Protein AF-A0A2N2ADD3-F1 (afdb_monomer_lite)

Radius of gyration: 15.68 Å; chains: 1; bounding box: 39×42×42 Å

Structure (mmCIF, N/CA/C/O backbone):
data_AF-A0A2N2ADD3-F1
#
_entry.id   AF-A0A2N2ADD3-F1
#
loop_
_atom_site.group_PDB
_atom_site.id
_atom_site.type_symbol
_atom_site.label_atom_id
_atom_site.label_alt_id
_atom_site.label_comp_id
_atom_site.label_asym_id
_atom_site.label_entity_id
_atom_site.label_seq_id
_atom_site.pdbx_PDB_ins_code
_atom_site.Cartn_x
_atom_site.Cartn_y
_atom_site.Cartn_z
_atom_site.occupancy
_atom_site.B_iso_or_equiv
_atom_site.auth_seq_id
_atom_site.auth_comp_id
_atom_site.auth_asym_id
_atom_site.auth_atom_id
_atom_site.pdbx_PDB_model_num
ATOM 1 N N . MET A 1 1 ? -5.746 -9.135 18.412 1.00 75.00 1 MET A N 1
ATOM 2 C CA . MET A 1 1 ? -6.207 -9.584 17.077 1.00 75.00 1 MET A CA 1
ATOM 3 C C . MET A 1 1 ? -5.634 -8.636 16.037 1.00 75.00 1 MET A C 1
ATOM 5 O O . MET A 1 1 ? -5.263 -7.540 16.422 1.00 75.00 1 MET A O 1
ATOM 9 N N . ALA A 1 2 ? -5.472 -9.037 14.778 1.00 89.12 2 ALA A N 1
ATOM 10 C CA . ALA A 1 2 ? -5.102 -8.087 13.727 1.00 89.12 2 ALA A CA 1
ATOM 11 C C . ALA A 1 2 ? -6.304 -7.184 13.379 1.00 89.12 2 ALA A C 1
ATOM 13 O O . ALA A 1 2 ? -7.443 -7.571 13.641 1.00 89.12 2 ALA A O 1
ATOM 14 N N . TRP A 1 3 ? -6.069 -5.996 12.819 1.00 92.94 3 TRP A N 1
ATOM 15 C CA . TRP A 1 3 ? -7.132 -5.058 12.434 1.00 92.94 3 TRP A CA 1
ATOM 16 C C . TRP A 1 3 ? -6.934 -4.520 11.016 1.00 92.94 3 TRP A C 1
ATOM 18 O O . TRP A 1 3 ? -5.818 -4.474 10.498 1.00 92.94 3 TRP A O 1
ATOM 28 N N . GLU A 1 4 ? -8.024 -4.148 10.355 1.00 93.50 4 GLU A N 1
ATOM 29 C CA . GLU A 1 4 ? -8.002 -3.681 8.968 1.00 93.50 4 GLU A CA 1
ATOM 30 C C . GLU A 1 4 ? -7.552 -2.225 8.893 1.00 93.50 4 GLU A C 1
ATOM 32 O O . GLU A 1 4 ? -8.190 -1.360 9.481 1.00 93.50 4 GLU A O 1
ATOM 37 N N . PHE A 1 5 ? -6.482 -1.930 8.156 1.00 95.56 5 PHE A N 1
ATOM 38 C CA . PHE A 1 5 ? -5.995 -0.555 8.026 1.00 95.56 5 PHE A CA 1
ATOM 39 C C . PHE A 1 5 ? -6.014 -0.065 6.581 1.00 95.56 5 PHE A C 1
ATOM 41 O O . PHE A 1 5 ? -6.547 1.010 6.294 1.00 95.56 5 PHE A O 1
ATOM 48 N N . LEU A 1 6 ? -5.451 -0.859 5.670 1.00 95.69 6 LEU A N 1
ATOM 49 C CA . LEU A 1 6 ? -5.416 -0.575 4.241 1.00 95.69 6 LEU A CA 1
ATOM 50 C C . LEU A 1 6 ? -6.150 -1.665 3.464 1.00 95.69 6 LEU A C 1
ATOM 52 O O . LEU A 1 6 ? -6.121 -2.841 3.827 1.00 95.69 6 LEU A O 1
ATOM 56 N N . TYR A 1 7 ? -6.751 -1.267 2.351 1.00 93.94 7 TYR A N 1
ATOM 57 C CA . TYR A 1 7 ? -7.369 -2.174 1.393 1.00 93.94 7 TYR A CA 1
ATOM 58 C C . TYR A 1 7 ? -6.891 -1.807 -0.007 1.00 93.94 7 TYR A C 1
ATOM 60 O O . TYR A 1 7 ? -6.910 -0.635 -0.369 1.00 93.94 7 TYR A O 1
ATOM 68 N N . SER A 1 8 ? -6.458 -2.779 -0.799 1.00 91.88 8 SER A N 1
ATOM 69 C CA . SER A 1 8 ? -6.018 -2.583 -2.179 1.00 91.88 8 SER A CA 1
ATOM 70 C C . SER A 1 8 ? -6.865 -3.440 -3.107 1.00 91.88 8 SER A C 1
ATOM 72 O O . SER A 1 8 ? -6.915 -4.660 -2.953 1.00 91.88 8 SER A O 1
ATOM 74 N N . VAL A 1 9 ? -7.511 -2.804 -4.081 1.00 89.31 9 VAL A N 1
ATOM 75 C CA . VAL A 1 9 ? -8.245 -3.476 -5.156 1.00 89.31 9 VAL A CA 1
ATOM 76 C C . VAL A 1 9 ? -7.412 -3.417 -6.420 1.00 89.31 9 VAL A C 1
ATOM 78 O O . VAL A 1 9 ? -7.102 -2.339 -6.926 1.00 89.31 9 VAL A O 1
ATOM 81 N N . ARG A 1 10 ? -7.045 -4.576 -6.955 1.00 86.06 10 ARG A N 1
ATOM 82 C CA . ARG A 1 10 ? -6.334 -4.662 -8.233 1.00 86.06 10 ARG A CA 1
ATOM 83 C C . ARG A 1 10 ? -7.328 -4.595 -9.382 1.00 86.06 10 ARG A C 1
ATOM 85 O O . ARG A 1 10 ? -8.335 -5.286 -9.354 1.00 86.06 10 ARG A O 1
ATOM 92 N N . ARG A 1 11 ? -7.019 -3.798 -10.410 1.00 77.81 11 ARG A N 1
ATOM 93 C CA . ARG A 1 11 ? -7.915 -3.633 -11.569 1.00 77.81 11 ARG A CA 1
ATOM 94 C C . ARG A 1 11 ? -7.994 -4.870 -12.457 1.00 77.81 11 ARG A C 1
ATOM 96 O O . ARG A 1 11 ? -9.029 -5.113 -13.056 1.00 77.81 11 ARG A O 1
ATOM 103 N N . GLU A 1 12 ? -6.911 -5.639 -12.527 1.00 71.19 12 GLU A N 1
ATOM 104 C CA . GLU A 1 12 ? -6.876 -6.920 -13.232 1.00 71.19 12 GLU A CA 1
ATOM 105 C C . GLU A 1 12 ? -6.167 -7.962 -12.369 1.00 71.19 12 GLU A C 1
ATOM 107 O O . GLU A 1 12 ? -5.012 -7.770 -11.966 1.00 71.19 12 GLU A O 1
ATOM 112 N N . PHE A 1 13 ? -6.848 -9.073 -12.097 1.00 56.53 13 PHE A N 1
ATOM 113 C CA . PHE A 1 13 ? -6.251 -10.281 -11.542 1.00 56.53 13 PHE A CA 1
ATOM 114 C C . PHE A 1 13 ? -5.666 -11.097 -12.686 1.00 56.53 13 PHE A C 1
ATOM 116 O O . PHE A 1 13 ? -6.354 -11.364 -13.661 1.00 56.53 13 PHE A O 1
ATOM 123 N N . GLN A 1 14 ? -4.379 -11.437 -12.603 1.00 55.00 14 GLN A N 1
ATOM 124 C CA . GLN A 1 14 ? -3.632 -12.163 -13.648 1.00 55.00 14 GLN A CA 1
ATOM 125 C C . GLN A 1 14 ? -3.369 -11.399 -14.961 1.00 55.00 14 GLN A C 1
ATOM 127 O O . GLN A 1 14 ? -2.672 -11.919 -15.828 1.00 55.00 14 GLN A O 1
ATOM 132 N N . GLY A 1 15 ? -3.840 -10.156 -15.084 1.00 59.88 15 GLY A N 1
ATOM 133 C CA . GLY A 1 15 ? -3.453 -9.256 -16.170 1.00 59.88 15 GLY A CA 1
ATOM 134 C C . GLY A 1 15 ? -2.091 -8.589 -15.950 1.00 59.88 15 GLY A C 1
ATOM 135 O O . GLY A 1 15 ? -1.571 -8.522 -14.828 1.00 59.88 15 GLY A O 1
ATOM 136 N N . ASP A 1 16 ? -1.541 -8.035 -17.029 1.00 64.06 16 ASP A N 1
ATOM 137 C CA . ASP A 1 16 ? -0.296 -7.257 -17.020 1.00 64.06 16 ASP A CA 1
ATOM 138 C C . ASP A 1 16 ? -0.502 -5.813 -16.527 1.00 64.06 16 ASP A C 1
ATOM 140 O O . ASP A 1 16 ? 0.433 -5.007 -16.526 1.00 64.06 16 ASP A O 1
ATOM 144 N N . SER A 1 17 ? -1.715 -5.467 -16.074 1.00 75.06 17 SER A N 1
ATOM 145 C CA . SER A 1 17 ? -1.971 -4.176 -15.452 1.00 75.06 17 SER A CA 1
ATOM 146 C C . SER A 1 17 ? -1.187 -4.020 -14.152 1.00 75.06 17 SER A C 1
ATOM 148 O O . SER A 1 17 ? -1.298 -4.801 -13.201 1.00 75.06 17 SER A O 1
ATOM 150 N N . ASN A 1 18 ? -0.423 -2.934 -14.108 1.00 80.12 18 ASN A N 1
ATOM 151 C CA . ASN A 1 18 ? 0.364 -2.531 -12.952 1.00 80.12 18 ASN A CA 1
ATOM 152 C C . ASN A 1 18 ? -0.486 -1.809 -11.893 1.00 80.12 18 ASN A C 1
ATOM 154 O O . ASN A 1 18 ? 0.063 -1.344 -10.899 1.00 80.12 18 ASN A O 1
ATOM 158 N N . TRP A 1 19 ? -1.793 -1.645 -12.118 1.00 84.25 19 TRP A N 1
ATOM 159 C CA . TRP A 1 19 ? -2.606 -0.645 -11.430 1.00 84.25 19 TRP A CA 1
ATOM 160 C C . TRP A 1 19 ? -3.637 -1.236 -10.467 1.00 84.25 19 TRP A C 1
ATOM 162 O O . TRP A 1 19 ? -4.293 -2.248 -10.740 1.00 84.25 19 TRP A O 1
ATOM 172 N N . GLY A 1 20 ? -3.833 -0.533 -9.357 1.00 87.38 20 GLY A N 1
ATOM 173 C CA . GLY A 1 20 ? -4.905 -0.767 -8.400 1.00 87.38 20 GLY A CA 1
ATOM 174 C C . GLY A 1 20 ? -5.398 0.530 -7.768 1.00 87.38 20 GLY A C 1
ATOM 175 O O . GLY A 1 20 ? -4.885 1.616 -8.044 1.00 87.38 20 GLY A O 1
ATOM 176 N N . ASP A 1 21 ? -6.393 0.393 -6.904 1.00 89.31 21 ASP A N 1
ATOM 177 C CA . ASP A 1 21 ? -6.917 1.456 -6.059 1.00 89.31 21 ASP A CA 1
ATOM 178 C C . ASP A 1 21 ? -6.651 1.080 -4.596 1.00 89.31 21 ASP A C 1
ATOM 180 O O . ASP A 1 21 ? -6.890 -0.058 -4.193 1.00 89.31 21 ASP A O 1
ATOM 184 N N . MET A 1 22 ? -6.184 2.027 -3.787 1.00 91.88 22 MET A N 1
ATOM 185 C CA . MET A 1 22 ? -5.983 1.838 -2.353 1.00 91.88 22 MET A CA 1
ATOM 186 C C . MET A 1 22 ? -6.958 2.684 -1.551 1.00 91.88 22 MET A C 1
ATOM 188 O O . MET A 1 22 ? -7.192 3.860 -1.839 1.00 91.88 22 MET A O 1
ATOM 192 N N . TYR A 1 23 ? -7.469 2.068 -0.498 1.00 93.19 23 TYR A N 1
ATOM 193 C CA . TYR A 1 23 ? -8.366 2.628 0.490 1.00 93.19 23 TYR A CA 1
ATOM 194 C C . TYR A 1 23 ? -7.715 2.522 1.866 1.00 93.19 23 TYR A C 1
ATOM 196 O O . TYR A 1 23 ? -6.877 1.652 2.119 1.00 93.19 23 TYR A O 1
ATOM 204 N N . MET A 1 24 ? -8.111 3.413 2.760 1.00 94.50 24 MET A N 1
ATOM 205 C CA . MET A 1 24 ? -7.606 3.483 4.124 1.00 94.50 24 MET A CA 1
ATOM 206 C C . MET A 1 24 ? -8.773 3.654 5.088 1.00 94.50 24 MET A C 1
ATOM 208 O O . MET A 1 24 ? -9.719 4.385 4.785 1.00 94.50 24 MET A O 1
ATOM 212 N N . LYS A 1 25 ? -8.715 3.002 6.252 1.00 92.81 25 LYS A N 1
ATOM 213 C CA . LYS A 1 25 ? -9.723 3.207 7.299 1.00 92.81 25 LYS A CA 1
ATOM 214 C C . LYS A 1 25 ? -9.773 4.664 7.747 1.00 92.81 25 LYS A C 1
ATOM 216 O O . LYS A 1 25 ? -8.727 5.295 7.938 1.00 92.81 25 LYS A O 1
ATOM 221 N N . SER A 1 26 ? -10.989 5.181 7.921 1.00 91.94 26 SER A N 1
ATOM 222 C CA . SER A 1 26 ? -11.291 6.501 8.486 1.00 91.94 26 SER A CA 1
ATOM 223 C C . SER A 1 26 ? -10.692 6.657 9.890 1.00 91.94 26 SER A C 1
ATOM 225 O O . SER A 1 26 ? -10.351 5.679 10.551 1.00 91.94 26 SER A O 1
ATOM 227 N N . ALA A 1 27 ? -10.534 7.896 10.361 1.00 91.12 27 ALA A N 1
ATOM 228 C CA . ALA A 1 27 ? -9.911 8.173 11.664 1.00 91.12 27 ALA A CA 1
ATOM 229 C C . ALA A 1 27 ? -10.695 7.608 12.864 1.00 91.12 27 ALA A C 1
ATOM 231 O O . ALA A 1 27 ? -10.114 7.404 13.924 1.00 91.12 27 ALA A O 1
ATOM 232 N N . ASP A 1 28 ? -11.989 7.346 12.687 1.00 89.06 28 ASP A N 1
ATOM 233 C CA . ASP A 1 28 ? -12.874 6.712 13.669 1.00 89.06 28 ASP A CA 1
ATOM 234 C C . ASP A 1 28 ? -12.986 5.185 13.494 1.00 89.06 28 ASP A C 1
ATOM 236 O O . ASP A 1 28 ? -13.764 4.546 14.199 1.00 89.06 28 ASP A O 1
ATOM 240 N N . ASN A 1 29 ? -12.227 4.605 12.556 1.00 90.12 29 ASN A N 1
ATOM 241 C CA . ASN A 1 29 ? -12.222 3.186 12.193 1.00 90.12 29 ASN A CA 1
ATOM 242 C C . ASN A 1 29 ? -13.554 2.635 11.629 1.00 90.12 29 ASN A C 1
ATOM 244 O O . ASN A 1 29 ? -13.714 1.421 11.483 1.00 90.12 29 ASN A O 1
ATOM 248 N N . LYS A 1 30 ? -14.525 3.491 11.288 1.00 87.94 30 LYS A N 1
ATOM 249 C CA . LYS A 1 30 ? -15.871 3.045 10.878 1.00 87.94 30 LYS A CA 1
ATOM 250 C C . LYS A 1 30 ? -16.033 2.850 9.378 1.00 87.94 30 LYS A C 1
ATOM 252 O O . LYS A 1 30 ? -16.768 1.964 8.961 1.00 87.94 30 LYS A O 1
ATOM 257 N N . ALA A 1 31 ? -15.344 3.641 8.567 1.00 88.75 31 ALA A N 1
ATOM 258 C CA . ALA A 1 31 ? -15.529 3.685 7.124 1.00 88.75 31 ALA A CA 1
ATOM 259 C C . ALA A 1 31 ? -14.213 3.474 6.374 1.00 88.75 31 ALA A C 1
ATOM 261 O O . ALA A 1 31 ? -13.118 3.587 6.926 1.00 88.75 31 ALA A O 1
ATOM 262 N N . TRP A 1 32 ? -14.333 3.175 5.086 1.00 89.56 32 TRP A N 1
ATOM 263 C CA . TRP A 1 32 ? -13.210 3.126 4.163 1.00 89.56 32 TRP A CA 1
ATOM 264 C C . TRP A 1 32 ? -13.204 4.372 3.285 1.00 89.56 32 TRP A C 1
ATOM 266 O O . TRP A 1 32 ? -14.194 4.702 2.635 1.00 89.56 32 TRP A O 1
ATOM 276 N N . GLU A 1 33 ? -12.064 5.049 3.237 1.00 90.50 33 GLU A N 1
ATOM 277 C CA . GLU A 1 33 ? -11.851 6.234 2.414 1.00 90.50 33 GLU A CA 1
ATOM 278 C C . GLU A 1 33 ? -10.958 5.864 1.233 1.00 90.50 33 GLU A C 1
ATOM 280 O O . GLU A 1 33 ? -9.917 5.228 1.417 1.00 90.50 33 GLU A O 1
ATOM 285 N N . TRP A 1 34 ? -11.335 6.273 0.018 1.00 89.88 34 TRP A N 1
ATOM 286 C CA . TRP A 1 34 ? -10.419 6.171 -1.117 1.00 89.88 34 TRP A CA 1
ATOM 287 C C . TRP A 1 34 ? -9.194 7.050 -0.853 1.00 89.88 34 TRP A C 1
ATOM 289 O O . TRP A 1 34 ? -9.323 8.214 -0.465 1.00 89.88 34 TRP A O 1
ATOM 299 N N . LEU A 1 35 ? -8.003 6.480 -1.032 1.00 89.81 35 LEU A N 1
ATOM 300 C CA . LEU A 1 35 ? -6.744 7.153 -0.740 1.00 89.81 35 LEU A CA 1
ATOM 301 C C . LEU A 1 35 ? -6.009 7.556 -2.016 1.00 89.81 35 LEU A C 1
ATOM 303 O O . LEU A 1 35 ? -5.612 8.713 -2.147 1.00 89.81 35 LEU A O 1
ATOM 307 N N . CYS A 1 36 ? -5.745 6.593 -2.898 1.00 88.62 36 CYS A N 1
ATOM 308 C CA . CYS A 1 36 ? -4.913 6.801 -4.081 1.00 88.62 36 CYS A CA 1
ATOM 309 C C . CYS A 1 36 ? -4.999 5.625 -5.056 1.00 88.62 36 CYS A C 1
ATOM 311 O O . CYS A 1 36 ? -5.618 4.600 -4.768 1.00 88.62 36 CYS A O 1
ATOM 313 N N . TYR A 1 37 ? -4.311 5.753 -6.187 1.00 87.56 37 TYR A N 1
ATOM 314 C CA . TYR A 1 37 ? -3.956 4.611 -7.016 1.00 87.56 37 TYR A CA 1
ATOM 315 C C . TYR A 1 37 ? -2.704 3.923 -6.472 1.00 87.56 37 TYR A C 1
ATOM 317 O O . TYR A 1 37 ? -1.848 4.539 -5.831 1.00 87.56 37 TYR A O 1
ATOM 325 N N . THR A 1 38 ? -2.562 2.640 -6.773 1.00 87.31 38 THR A N 1
ATOM 326 C CA . THR A 1 38 ? -1.347 1.871 -6.513 1.00 87.31 38 THR A CA 1
ATOM 327 C C . THR A 1 38 ? -0.715 1.427 -7.811 1.00 87.31 38 THR A C 1
ATOM 329 O O . THR A 1 38 ? -1.405 1.087 -8.772 1.00 87.31 38 THR A O 1
ATOM 332 N N . TYR A 1 39 ? 0.614 1.429 -7.825 1.00 84.88 39 TYR A N 1
ATOM 333 C CA . TYR A 1 39 ? 1.401 0.837 -8.891 1.00 84.88 39 TYR A CA 1
ATOM 334 C C . TYR A 1 39 ? 2.256 -0.304 -8.342 1.00 84.88 39 TYR A C 1
ATOM 336 O O . TYR A 1 39 ? 3.085 -0.104 -7.450 1.00 84.88 39 TYR A O 1
ATOM 344 N N . GLU A 1 40 ? 2.067 -1.495 -8.892 1.00 84.00 40 GLU A N 1
ATOM 345 C CA . GLU A 1 40 ? 2.791 -2.719 -8.563 1.00 84.00 40 GLU A CA 1
ATOM 346 C C . GLU A 1 40 ? 3.337 -3.330 -9.851 1.00 84.00 40 GLU A C 1
ATOM 348 O O . GLU A 1 40 ? 2.649 -3.367 -10.866 1.00 84.00 40 GLU A O 1
ATOM 353 N N . LEU A 1 41 ? 4.562 -3.851 -9.829 1.00 80.75 41 LEU A N 1
ATOM 354 C CA . LEU 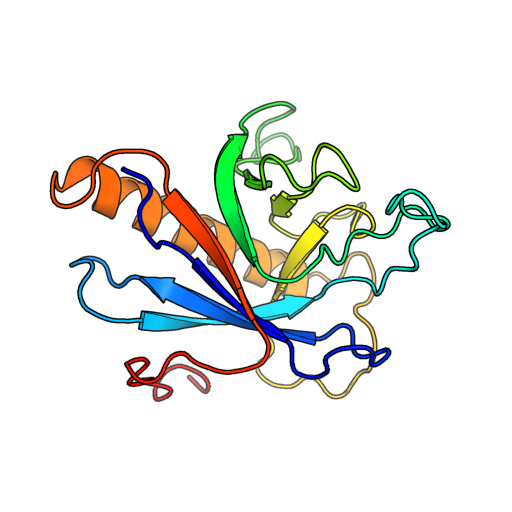A 1 41 ? 5.102 -4.559 -10.988 1.00 80.75 41 LEU A CA 1
ATOM 355 C C . LEU A 1 41 ? 4.631 -6.029 -10.997 1.00 80.75 41 LEU A C 1
ATOM 357 O O . LEU A 1 41 ? 4.977 -6.752 -10.055 1.00 80.75 41 LEU A O 1
ATOM 361 N N . PRO A 1 42 ? 3.924 -6.496 -12.051 1.00 73.06 42 PRO A N 1
ATOM 362 C CA . PRO A 1 42 ? 3.454 -7.860 -12.204 1.00 73.06 42 PRO A CA 1
ATOM 363 C C . PRO A 1 42 ? 4.597 -8.835 -12.020 1.00 73.06 42 PRO A C 1
ATOM 365 O O . PRO A 1 42 ? 5.702 -8.654 -12.545 1.00 73.06 42 PRO A O 1
ATOM 368 N N . TRP A 1 43 ? 4.324 -9.873 -11.252 1.00 71.50 43 TRP A N 1
ATOM 369 C CA . TRP A 1 43 ? 5.288 -10.911 -10.960 1.00 71.50 43 TRP A CA 1
ATOM 370 C C . TRP A 1 43 ? 4.911 -12.199 -11.683 1.00 71.50 43 TRP A C 1
ATOM 372 O O . TRP A 1 43 ? 3.785 -12.375 -12.141 1.00 71.50 43 TRP A O 1
ATOM 382 N N . LYS A 1 44 ? 5.894 -13.089 -11.777 1.00 70.44 44 LYS A N 1
ATOM 383 C CA . LYS A 1 44 ? 5.706 -14.489 -12.142 1.00 70.44 44 LYS A CA 1
ATOM 384 C C . LYS A 1 44 ? 6.359 -15.329 -11.050 1.00 70.44 44 LYS A C 1
ATOM 386 O O . LYS A 1 44 ? 7.462 -14.979 -10.614 1.00 70.44 44 LYS A O 1
ATOM 391 N N . ALA A 1 45 ? 5.671 -16.375 -10.614 1.00 73.25 45 ALA A N 1
ATOM 392 C CA . ALA A 1 45 ? 6.155 -17.322 -9.619 1.00 73.25 45 ALA A CA 1
ATOM 393 C C . ALA A 1 45 ? 6.840 -18.517 -10.293 1.00 73.25 45 ALA A C 1
ATOM 395 O O . ALA A 1 45 ? 6.465 -18.893 -11.405 1.00 73.25 45 ALA A O 1
ATOM 396 N N . ASP A 1 46 ? 7.819 -19.120 -9.625 1.00 77.19 46 ASP A N 1
ATOM 397 C CA . ASP A 1 46 ? 8.225 -20.498 -9.898 1.00 77.19 46 ASP A CA 1
ATOM 398 C C . ASP A 1 46 ? 7.265 -21.495 -9.222 1.00 77.19 46 ASP A C 1
ATOM 400 O O . ASP A 1 46 ? 6.317 -21.115 -8.533 1.00 77.19 46 ASP A O 1
ATOM 404 N N . ALA A 1 47 ? 7.521 -22.792 -9.406 1.00 76.88 47 ALA A N 1
ATOM 405 C CA . ALA A 1 47 ? 6.729 -23.861 -8.796 1.00 76.88 47 ALA A CA 1
ATOM 406 C C . ALA A 1 47 ? 6.765 -23.861 -7.252 1.00 76.88 47 ALA A C 1
ATOM 408 O O . ALA A 1 47 ? 5.925 -24.502 -6.626 1.00 76.88 47 ALA A O 1
ATOM 409 N N . ALA A 1 48 ? 7.715 -23.151 -6.635 1.00 76.31 48 ALA A N 1
ATOM 410 C CA . ALA A 1 48 ? 7.822 -22.985 -5.189 1.00 76.31 48 ALA A CA 1
ATOM 411 C C . ALA A 1 48 ? 7.142 -21.694 -4.685 1.00 76.31 48 ALA A C 1
ATOM 413 O O . ALA A 1 48 ? 7.202 -21.402 -3.491 1.00 76.31 48 ALA A O 1
ATOM 414 N N . GLY A 1 49 ? 6.504 -20.914 -5.568 1.00 70.12 49 GLY A N 1
ATOM 415 C CA . GLY A 1 49 ? 5.837 -19.659 -5.214 1.00 70.12 49 GLY A CA 1
ATOM 416 C C . GLY A 1 49 ? 6.783 -18.461 -5.073 1.00 70.12 49 GLY A C 1
ATOM 417 O O . GLY A 1 49 ? 6.394 -17.434 -4.518 1.00 70.12 49 GLY A O 1
ATOM 418 N N . LYS A 1 50 ? 8.031 -18.555 -5.549 1.00 72.19 50 LYS A N 1
ATOM 419 C CA . LYS A 1 50 ? 9.037 -17.485 -5.459 1.00 72.19 50 LYS A CA 1
ATOM 420 C C . LYS A 1 50 ? 9.133 -16.708 -6.771 1.00 72.19 50 LYS A C 1
ATOM 422 O O . L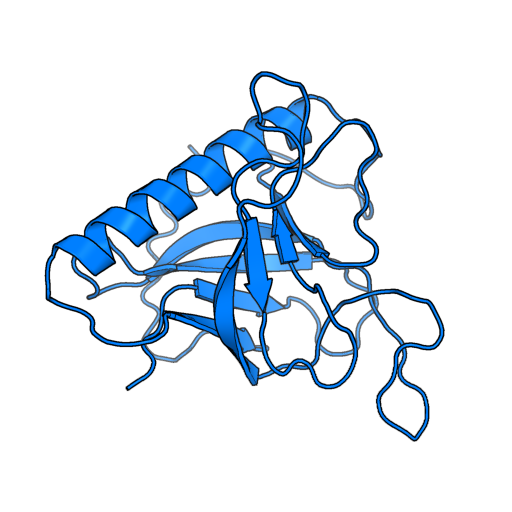YS A 1 50 ? 9.016 -17.279 -7.851 1.00 72.19 50 LYS A O 1
ATOM 427 N N . SER A 1 51 ? 9.364 -15.392 -6.723 1.00 71.50 51 SER A N 1
ATOM 428 C CA . SER A 1 51 ? 9.502 -14.616 -7.970 1.00 71.50 51 SER A CA 1
ATOM 429 C C . SER A 1 51 ? 10.736 -15.014 -8.753 1.00 71.50 51 SER A C 1
ATOM 431 O O . SER A 1 51 ? 11.865 -14.911 -8.267 1.00 71.50 51 SER A O 1
ATOM 433 N N . ILE A 1 52 ? 10.507 -15.290 -10.032 1.00 74.50 52 ILE A N 1
ATOM 434 C CA . ILE A 1 52 ? 11.558 -15.537 -11.019 1.00 74.50 52 ILE A CA 1
ATOM 435 C C . ILE A 1 52 ? 12.198 -14.250 -11.558 1.00 74.50 52 ILE A C 1
ATOM 437 O O . ILE A 1 52 ? 13.278 -14.290 -12.135 1.00 74.50 52 ILE A O 1
ATOM 441 N N . ASN A 1 53 ? 11.549 -13.093 -11.394 1.00 70.75 53 ASN A N 1
ATOM 442 C CA . ASN A 1 53 ? 11.955 -11.825 -12.016 1.00 70.75 53 ASN A CA 1
ATOM 443 C C . ASN A 1 53 ? 12.253 -10.703 -11.013 1.00 70.75 53 ASN A C 1
ATOM 445 O O . ASN A 1 53 ? 12.357 -9.542 -11.406 1.00 70.75 53 ASN A O 1
ATOM 449 N N . LYS A 1 54 ? 12.382 -11.038 -9.722 1.00 67.81 54 LYS A N 1
ATOM 450 C CA . LYS A 1 54 ? 12.579 -10.083 -8.621 1.00 67.81 54 LYS A CA 1
ATOM 451 C C . LYS A 1 54 ? 11.519 -8.967 -8.594 1.00 67.81 54 LYS A C 1
ATOM 453 O O . LYS A 1 54 ? 11.805 -7.905 -8.050 1.00 67.81 54 LYS A O 1
ATOM 458 N N . LYS A 1 55 ? 10.314 -9.183 -9.138 1.00 74.56 55 LYS A N 1
ATOM 459 C CA . LYS A 1 55 ? 9.161 -8.268 -9.019 1.00 74.56 55 LYS A CA 1
ATOM 460 C C . LYS A 1 55 ? 8.244 -8.719 -7.877 1.00 74.56 55 LYS A C 1
ATOM 462 O O . LYS A 1 55 ? 8.314 -9.869 -7.439 1.00 74.56 55 LYS A O 1
ATOM 467 N N . SER A 1 56 ? 7.426 -7.806 -7.354 1.00 65.06 56 SER A N 1
ATOM 468 C CA . SER A 1 56 ? 6.813 -7.982 -6.025 1.00 65.06 56 SER A CA 1
ATOM 469 C C . SER A 1 56 ? 5.337 -7.629 -5.938 1.00 65.06 56 SER A C 1
ATOM 471 O O . SER A 1 56 ? 4.866 -7.297 -4.853 1.00 65.06 56 SER A O 1
ATOM 473 N N . ARG A 1 57 ? 4.586 -7.748 -7.038 1.00 76.06 57 ARG A N 1
ATOM 474 C CA . ARG A 1 57 ? 3.142 -7.954 -6.907 1.00 76.06 57 ARG A CA 1
ATOM 475 C C . ARG A 1 57 ? 2.954 -9.230 -6.082 1.00 76.06 57 ARG A C 1
ATOM 477 O O . ARG A 1 57 ? 3.314 -10.302 -6.538 1.00 76.06 57 ARG A O 1
ATOM 484 N N . VAL A 1 58 ? 2.526 -9.108 -4.832 1.00 78.31 58 VAL A N 1
ATOM 485 C CA . VAL A 1 58 ? 2.308 -10.272 -3.952 1.00 78.31 58 VAL A CA 1
ATOM 486 C C . VAL A 1 58 ? 0.990 -10.955 -4.299 1.00 78.31 58 VAL A C 1
ATOM 488 O O . VAL A 1 58 ? 0.198 -10.403 -5.063 1.00 78.31 58 VAL A O 1
ATOM 491 N N . GLU A 1 59 ? 0.734 -12.147 -3.778 1.00 81.25 59 GLU A N 1
ATOM 492 C CA . GLU A 1 59 ? -0.583 -12.773 -3.921 1.00 81.25 59 GLU A CA 1
ATOM 493 C C . GLU A 1 59 ? -1.690 -11.918 -3.278 1.00 81.25 59 GLU A C 1
ATOM 495 O O . GLU A 1 59 ? -1.440 -10.911 -2.613 1.00 81.25 59 GLU A O 1
ATOM 500 N N . MET A 1 60 ? -2.940 -12.265 -3.563 1.00 86.56 60 MET A N 1
ATOM 501 C CA . MET A 1 60 ? -4.067 -11.689 -2.836 1.00 86.56 60 MET A CA 1
ATOM 502 C C . MET A 1 60 ? -4.174 -12.325 -1.462 1.00 86.56 60 MET A C 1
ATOM 504 O O . MET A 1 60 ? -3.802 -13.480 -1.265 1.00 86.56 60 MET A O 1
ATOM 508 N N . GLY A 1 61 ? -4.684 -11.557 -0.511 1.00 90.12 61 GLY A N 1
ATOM 509 C CA . GLY A 1 61 ? -4.772 -11.988 0.871 1.00 90.12 61 GLY A CA 1
ATOM 510 C C . GLY A 1 61 ? -4.615 -10.837 1.846 1.00 90.12 61 GLY A C 1
ATOM 511 O O . GLY A 1 61 ? -4.615 -9.662 1.476 1.00 90.12 61 GLY A O 1
ATOM 512 N N . VAL A 1 62 ? -4.490 -11.207 3.114 1.00 93.62 62 VAL A N 1
ATOM 513 C CA . VAL A 1 62 ? -4.362 -10.275 4.229 1.00 93.62 62 VAL A CA 1
ATOM 514 C C . VAL A 1 62 ? -2.949 -10.370 4.783 1.00 93.62 62 VAL A C 1
ATOM 516 O O . VAL A 1 62 ? -2.496 -11.443 5.180 1.00 93.62 62 VAL A O 1
ATOM 519 N N . TYR A 1 63 ? -2.261 -9.235 4.814 1.00 94.31 63 TYR A N 1
ATOM 520 C CA . TYR A 1 63 ? -0.876 -9.136 5.255 1.00 94.31 63 TYR A CA 1
ATOM 521 C C . TYR A 1 63 ? -0.777 -8.210 6.456 1.00 94.31 63 TYR A C 1
ATOM 523 O O . TYR A 1 63 ? -1.214 -7.061 6.393 1.00 94.31 63 TYR A O 1
ATOM 531 N N . GLU A 1 64 ? -0.157 -8.682 7.536 1.00 95.88 64 GLU A N 1
ATOM 532 C CA . GLU A 1 64 ? 0.205 -7.807 8.650 1.00 95.88 64 GLU A CA 1
ATOM 533 C C . GLU A 1 64 ? 1.227 -6.768 8.192 1.00 95.88 64 GLU A C 1
ATOM 535 O O . GLU A 1 64 ? 2.180 -7.068 7.465 1.00 95.88 64 GLU A O 1
ATOM 540 N N . LEU A 1 65 ? 1.032 -5.538 8.650 1.00 95.31 65 LEU A N 1
ATOM 541 C CA . LEU A 1 65 ? 1.884 -4.406 8.346 1.00 95.31 65 LEU A CA 1
ATOM 542 C C . LEU A 1 65 ? 2.813 -4.128 9.521 1.00 95.31 65 LEU A C 1
ATOM 544 O O . LEU A 1 65 ? 2.392 -4.005 10.671 1.00 95.31 65 LEU A O 1
ATOM 548 N N . ARG A 1 66 ? 4.098 -3.959 9.216 1.00 94.00 66 ARG A N 1
ATOM 549 C CA . ARG A 1 66 ? 5.114 -3.524 10.174 1.00 94.00 66 ARG A CA 1
ATOM 550 C C . ARG A 1 66 ? 5.718 -2.201 9.737 1.00 94.00 66 ARG A C 1
ATOM 552 O O . ARG A 1 66 ? 6.184 -2.068 8.608 1.00 94.00 66 ARG A O 1
ATOM 559 N N . VAL A 1 67 ? 5.794 -1.248 10.661 1.00 91.81 67 VAL A N 1
ATOM 560 C CA . VAL A 1 67 ? 6.552 -0.015 10.437 1.00 91.81 67 VAL A CA 1
ATOM 561 C C . VAL A 1 67 ? 8.037 -0.337 10.315 1.00 91.81 67 VAL A C 1
ATOM 563 O O . VAL A 1 67 ? 8.625 -0.993 11.179 1.00 91.81 67 VAL A O 1
ATOM 566 N N . ARG A 1 68 ? 8.656 0.182 9.259 1.00 87.94 68 ARG A N 1
ATOM 567 C CA . ARG A 1 68 ? 10.105 0.230 9.098 1.00 87.94 68 ARG A CA 1
ATOM 568 C C . ARG A 1 68 ? 10.605 1.659 9.174 1.00 87.94 68 ARG A C 1
ATOM 570 O O . ARG A 1 68 ? 10.116 2.544 8.473 1.00 87.94 68 ARG A O 1
ATOM 577 N N . THR A 1 69 ? 11.651 1.835 9.966 1.00 77.38 69 THR A N 1
ATOM 578 C CA . THR A 1 69 ? 12.373 3.100 10.142 1.00 77.38 69 THR A CA 1
ATOM 579 C C . THR A 1 69 ? 13.864 2.967 9.833 1.00 77.38 69 THR A C 1
ATOM 581 O O . THR A 1 69 ? 14.631 3.881 10.103 1.00 77.38 69 THR A O 1
ATOM 584 N N . ASP A 1 70 ? 14.294 1.839 9.259 1.00 78.06 70 ASP A N 1
ATOM 585 C CA . ASP A 1 70 ? 15.696 1.607 8.927 1.00 78.06 70 ASP A CA 1
ATOM 586 C C . ASP A 1 70 ? 16.187 2.504 7.772 1.00 78.06 70 ASP A C 1
ATOM 588 O O . ASP A 1 70 ? 15.421 2.916 6.894 1.00 78.06 70 ASP A O 1
ATOM 592 N N . GLY A 1 71 ? 17.495 2.768 7.748 1.00 72.69 71 GLY A N 1
ATOM 593 C CA . GLY A 1 71 ? 18.148 3.625 6.757 1.00 72.69 71 GLY A CA 1
ATOM 594 C C . GLY A 1 71 ? 18.117 5.117 7.106 1.00 72.69 71 GLY A C 1
ATOM 595 O O . GLY A 1 71 ? 17.612 5.525 8.145 1.00 72.69 71 GLY A O 1
ATOM 596 N N . LYS A 1 72 ? 18.695 5.944 6.225 1.00 73.94 72 LYS A N 1
ATOM 597 C CA . LYS A 1 72 ? 18.729 7.402 6.412 1.00 73.94 72 LYS A CA 1
ATOM 598 C C . LYS A 1 72 ? 17.310 7.982 6.501 1.00 73.94 72 LYS A C 1
ATOM 600 O O . LYS A 1 72 ? 16.390 7.519 5.811 1.00 73.94 72 LYS A O 1
ATOM 605 N N . SER A 1 73 ? 17.157 9.019 7.314 1.00 75.31 73 SER A N 1
ATOM 606 C CA . SER A 1 73 ? 15.916 9.777 7.452 1.00 75.31 73 SER A CA 1
ATOM 607 C C . SER A 1 73 ? 15.598 10.573 6.178 1.00 75.31 73 SER A C 1
ATOM 609 O O . SER A 1 73 ? 16.422 10.693 5.265 1.00 75.31 73 SER A O 1
ATOM 611 N N . ARG A 1 74 ? 14.364 11.080 6.064 1.00 72.06 74 ARG A N 1
ATOM 612 C CA . ARG A 1 74 ? 13.878 11.762 4.848 1.00 72.06 74 ARG A CA 1
ATOM 613 C C . ARG A 1 74 ? 14.655 13.048 4.551 1.00 72.06 74 ARG A C 1
ATOM 615 O O . ARG A 1 74 ? 14.985 13.295 3.395 1.00 72.06 74 ARG A O 1
ATOM 622 N N . ASP A 1 75 ? 14.950 13.823 5.586 1.00 74.50 75 ASP A N 1
ATOM 623 C CA . ASP A 1 75 ? 15.769 15.042 5.580 1.00 74.50 75 ASP A CA 1
ATOM 624 C C . ASP A 1 75 ? 17.206 14.787 5.100 1.00 74.50 75 ASP A C 1
ATOM 626 O O . ASP A 1 75 ? 17.810 15.645 4.469 1.00 74.50 75 ASP A O 1
ATOM 630 N N . GLN A 1 76 ? 17.708 13.563 5.268 1.00 72.81 76 GLN A N 1
ATOM 631 C CA . GLN A 1 76 ? 19.011 13.122 4.762 1.00 72.81 76 GLN A CA 1
ATOM 632 C C . GLN A 1 76 ? 18.927 12.443 3.382 1.00 72.81 76 GLN A C 1
ATOM 634 O O . GLN A 1 76 ? 19.831 11.705 2.978 1.00 72.81 76 GLN A O 1
ATOM 639 N N . GLY A 1 77 ? 17.810 12.619 2.667 1.00 67.62 77 GLY A N 1
ATOM 640 C CA . GLY A 1 77 ? 17.558 11.997 1.364 1.00 67.62 77 GLY A CA 1
ATOM 641 C C . GLY A 1 77 ? 17.289 10.488 1.419 1.00 67.62 77 GLY A C 1
ATOM 642 O O . GLY A 1 77 ? 17.230 9.835 0.376 1.00 67.62 77 GLY A O 1
ATOM 643 N N . GLY A 1 78 ? 17.118 9.918 2.612 1.00 71.56 78 GLY A N 1
ATOM 644 C CA . GLY A 1 78 ? 16.900 8.493 2.827 1.00 71.56 78 GLY A CA 1
ATOM 645 C C . GLY A 1 78 ? 15.446 8.044 2.692 1.00 71.56 78 GLY A C 1
ATOM 646 O O . GLY A 1 78 ? 14.563 8.801 2.290 1.00 71.56 78 GLY A O 1
ATOM 647 N N . LYS A 1 79 ? 15.178 6.766 2.978 1.00 70.19 79 LYS A N 1
ATOM 648 C CA . LYS A 1 79 ? 13.912 6.105 2.610 1.00 70.19 79 LYS A CA 1
ATOM 649 C C . LYS A 1 79 ? 12.714 6.568 3.452 1.00 70.19 79 LYS A C 1
ATOM 651 O O . LYS A 1 79 ? 11.598 6.557 2.940 1.00 70.19 79 LYS A O 1
ATOM 656 N N . GLY A 1 80 ? 12.953 7.059 4.671 1.00 79.12 80 GLY A N 1
ATOM 657 C CA . GLY A 1 80 ? 11.903 7.532 5.578 1.00 79.12 80 GLY A CA 1
ATOM 658 C C . GLY A 1 80 ? 10.986 6.411 6.085 1.00 79.12 80 GLY A C 1
ATOM 659 O O . GLY A 1 80 ? 11.347 5.233 6.022 1.00 79.12 80 GLY A O 1
ATOM 660 N N . TRP A 1 81 ? 9.811 6.805 6.589 1.00 87.88 81 TRP A N 1
ATOM 661 C CA . TRP A 1 81 ? 8.783 5.905 7.123 1.00 87.88 81 TRP A CA 1
ATOM 662 C C . TRP A 1 81 ? 8.174 5.030 6.023 1.00 87.88 81 TRP A C 1
ATOM 664 O O . TRP A 1 81 ? 7.841 5.512 4.936 1.00 87.88 81 TRP A O 1
ATOM 674 N N . ARG A 1 82 ? 8.072 3.727 6.293 1.00 89.69 82 ARG A N 1
ATOM 675 C CA . ARG A 1 82 ? 7.610 2.706 5.344 1.00 89.69 82 ARG A CA 1
ATOM 676 C C . ARG A 1 82 ? 6.799 1.644 6.068 1.00 89.69 82 ARG A C 1
ATOM 678 O O . ARG A 1 82 ? 7.048 1.376 7.243 1.00 89.69 82 ARG A O 1
ATOM 685 N N . LEU A 1 83 ? 5.902 0.989 5.341 1.00 93.06 83 LEU A N 1
ATOM 686 C CA . LEU A 1 83 ? 5.188 -0.190 5.825 1.00 93.06 83 LEU A CA 1
ATOM 687 C C . LEU A 1 83 ? 5.691 -1.421 5.089 1.00 93.06 83 LEU A C 1
ATOM 689 O O . LEU A 1 83 ? 5.740 -1.424 3.866 1.00 93.06 83 LEU A O 1
ATOM 693 N N . GLU A 1 84 ? 6.070 -2.457 5.821 1.00 93.19 84 GLU A N 1
ATOM 694 C CA . GLU A 1 84 ? 6.445 -3.759 5.278 1.00 93.19 84 GLU A CA 1
ATOM 695 C C . GLU A 1 84 ? 5.317 -4.765 5.485 1.00 93.19 84 GLU A C 1
ATOM 697 O O . GLU A 1 84 ? 4.775 -4.866 6.585 1.00 93.19 84 GLU A O 1
ATOM 702 N N . LEU A 1 85 ? 5.007 -5.525 4.437 1.00 93.44 85 LEU A N 1
ATOM 703 C CA . LEU A 1 85 ? 4.087 -6.653 4.491 1.00 93.44 85 LEU A CA 1
ATOM 704 C C . LEU A 1 85 ? 4.824 -7.861 5.079 1.00 93.44 85 LEU A C 1
ATOM 706 O O . LEU A 1 85 ? 5.905 -8.232 4.613 1.00 93.44 85 LEU A O 1
ATOM 710 N N . ARG A 1 86 ? 4.242 -8.494 6.095 1.00 92.56 86 ARG A N 1
ATOM 711 C CA . ARG A 1 86 ? 4.775 -9.716 6.710 1.00 92.56 86 ARG A CA 1
ATOM 712 C C . ARG A 1 86 ? 4.218 -10.963 6.037 1.00 92.56 86 ARG A C 1
ATOM 714 O O . ARG A 1 86 ? 3.115 -10.946 5.504 1.00 92.56 86 ARG A O 1
ATOM 721 N N . ASN A 1 87 ? 4.978 -12.057 6.121 1.00 86.88 87 ASN A N 1
ATOM 722 C CA . ASN A 1 87 ? 4.554 -13.395 5.694 1.00 86.88 87 ASN A CA 1
ATOM 723 C C . ASN A 1 87 ? 4.049 -13.456 4.245 1.00 86.88 87 ASN A C 1
ATOM 725 O O . ASN A 1 87 ? 3.143 -14.218 3.923 1.00 86.88 87 ASN A O 1
ATOM 729 N N . THR A 1 88 ? 4.666 -12.682 3.353 1.00 85.38 88 THR A N 1
ATOM 730 C CA . THR A 1 88 ? 4.349 -12.702 1.918 1.00 85.38 88 THR A CA 1
ATOM 731 C C . THR A 1 88 ? 4.685 -14.040 1.258 1.00 85.38 88 THR A C 1
ATOM 733 O O . THR A 1 88 ? 4.214 -14.277 0.151 1.00 85.38 88 THR A O 1
ATOM 736 N N . LYS A 1 89 ? 5.497 -14.889 1.922 1.00 79.06 89 LYS A N 1
ATOM 737 C CA . LYS A 1 89 ? 6.050 -16.197 1.494 1.00 79.06 89 LYS A CA 1
ATOM 738 C C . LYS A 1 89 ? 6.970 -16.139 0.272 1.00 79.06 89 LYS A C 1
ATOM 740 O O . LYS A 1 89 ? 7.954 -16.862 0.201 1.00 79.06 89 LYS A O 1
ATOM 745 N N . HIS A 1 90 ? 6.670 -15.238 -0.648 1.00 70.12 90 HIS A N 1
ATOM 746 C CA . HIS A 1 90 ? 7.352 -15.025 -1.909 1.00 70.12 90 HIS A CA 1
ATOM 747 C C . HIS A 1 90 ? 8.649 -14.206 -1.726 1.00 70.12 90 HIS A C 1
ATOM 749 O O . HIS A 1 90 ? 9.717 -14.595 -2.210 1.00 70.12 90 HIS A O 1
ATOM 755 N N . ARG A 1 91 ? 8.592 -13.065 -1.022 1.00 74.81 91 ARG A N 1
ATOM 756 C CA . ARG A 1 91 ? 9.743 -12.156 -0.901 1.00 74.81 91 ARG A CA 1
ATOM 757 C C . ARG A 1 91 ? 9.752 -11.384 0.408 1.00 74.81 91 ARG A C 1
ATOM 759 O O . ARG A 1 91 ? 8.778 -10.719 0.751 1.00 74.81 91 ARG A O 1
ATOM 766 N N . ASP A 1 92 ? 10.911 -11.338 1.046 1.00 78.00 92 ASP A N 1
ATOM 767 C CA . ASP A 1 92 ? 11.140 -10.426 2.160 1.00 78.00 92 ASP A CA 1
ATOM 768 C C . ASP A 1 92 ? 11.185 -8.964 1.700 1.00 78.00 92 ASP A C 1
ATOM 770 O O . ASP A 1 92 ? 11.640 -8.641 0.595 1.00 78.00 92 ASP A O 1
ATOM 774 N N . ASN A 1 93 ? 10.829 -8.048 2.601 1.00 82.69 93 ASN A N 1
ATOM 775 C CA . ASN A 1 93 ? 10.920 -6.607 2.383 1.00 82.69 93 ASN A CA 1
ATOM 776 C C . ASN A 1 93 ? 9.958 -6.055 1.315 1.00 82.69 93 ASN A C 1
ATOM 778 O O . ASN A 1 93 ? 10.265 -5.019 0.719 1.00 82.69 93 ASN A O 1
ATOM 782 N N . VAL A 1 94 ? 8.802 -6.693 1.083 1.00 87.75 94 VAL A N 1
ATOM 783 C CA . VAL A 1 94 ? 7.739 -6.073 0.274 1.00 87.75 94 VAL A CA 1
ATOM 784 C C . VAL A 1 94 ? 7.158 -4.893 1.037 1.00 87.75 94 VAL A C 1
ATOM 786 O O . VAL A 1 94 ? 6.744 -5.044 2.185 1.00 87.75 94 VAL A O 1
ATOM 789 N N . GLN A 1 95 ? 7.166 -3.707 0.428 1.00 90.06 95 GLN A N 1
ATOM 790 C CA . GLN A 1 95 ? 6.896 -2.461 1.148 1.00 90.06 95 GLN A CA 1
ATOM 791 C C . GLN A 1 95 ? 5.934 -1.524 0.425 1.00 90.06 95 GLN A C 1
ATOM 793 O O . GLN A 1 95 ? 5.991 -1.376 -0.794 1.00 90.06 95 GLN A O 1
ATOM 798 N N . ILE A 1 96 ? 5.137 -0.804 1.212 1.00 91.56 96 ILE A N 1
ATOM 799 C CA . ILE A 1 96 ? 4.494 0.444 0.812 1.00 91.56 96 ILE A CA 1
ATOM 800 C C . ILE A 1 96 ? 5.429 1.586 1.210 1.00 91.56 96 ILE A C 1
ATOM 802 O O . ILE A 1 96 ? 5.780 1.747 2.386 1.00 91.56 96 ILE A O 1
ATOM 806 N N . HIS A 1 97 ? 5.867 2.369 0.228 1.00 87.88 97 HIS A N 1
ATOM 807 C CA . HIS A 1 97 ? 6.754 3.501 0.466 1.00 87.88 97 HIS A CA 1
ATOM 808 C C . HIS A 1 97 ? 6.579 4.599 -0.581 1.00 87.88 97 HIS A C 1
ATOM 810 O O . HIS A 1 97 ? 6.064 4.376 -1.672 1.00 87.88 97 HIS A O 1
ATOM 816 N N . ARG A 1 98 ? 7.082 5.792 -0.260 1.00 84.50 98 ARG A N 1
ATOM 817 C CA . ARG A 1 98 ? 7.114 6.937 -1.177 1.00 84.50 98 ARG A CA 1
ATOM 818 C C . ARG A 1 98 ? 8.051 6.703 -2.364 1.00 84.50 98 ARG A C 1
ATOM 820 O O . ARG A 1 98 ? 9.093 6.059 -2.225 1.00 84.50 98 ARG A O 1
ATOM 827 N N . ALA A 1 99 ? 7.795 7.357 -3.489 1.00 79.75 99 ALA A N 1
ATOM 828 C CA . ALA A 1 99 ? 8.768 7.446 -4.567 1.00 79.75 99 ALA A CA 1
ATOM 829 C C . ALA A 1 99 ? 10.025 8.231 -4.130 1.00 79.75 99 ALA A C 1
ATOM 831 O O . ALA A 1 99 ? 9.990 9.195 -3.354 1.00 79.75 99 ALA A O 1
ATOM 832 N N . ALA A 1 100 ? 11.171 7.813 -4.664 1.00 74.00 100 ALA A N 1
ATOM 833 C CA . ALA A 1 100 ? 12.490 8.400 -4.433 1.00 74.00 100 ALA A CA 1
ATOM 834 C C . ALA A 1 100 ? 13.233 8.550 -5.775 1.00 74.00 100 ALA A C 1
ATOM 836 O O . ALA A 1 100 ? 12.836 7.895 -6.739 1.00 74.00 100 ALA A O 1
ATOM 837 N N . PRO A 1 101 ? 14.301 9.371 -5.868 1.00 70.38 101 PRO A N 1
ATOM 838 C CA . PRO A 1 101 ? 15.045 9.561 -7.119 1.00 70.38 101 PRO A CA 1
ATOM 839 C C . PRO A 1 101 ? 15.501 8.250 -7.775 1.00 70.38 101 PRO A C 1
ATOM 841 O O . PRO A 1 101 ? 15.336 8.077 -8.976 1.00 70.38 101 PRO A O 1
ATOM 844 N N . SER A 1 102 ? 16.003 7.301 -6.979 1.00 69.06 102 SER A N 1
ATOM 845 C CA . SER A 1 102 ? 16.451 5.985 -7.455 1.00 69.06 102 SER A CA 1
ATOM 846 C C . SER A 1 102 ? 15.309 5.018 -7.799 1.00 69.06 102 SER A C 1
ATOM 848 O O . SER A 1 102 ? 15.567 3.977 -8.395 1.00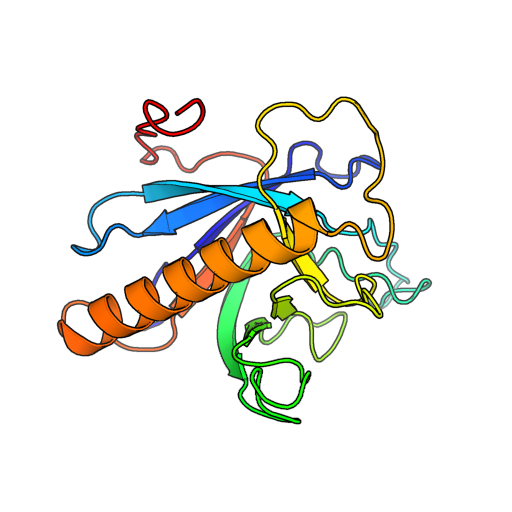 69.06 102 SER A O 1
ATOM 850 N N . MET A 1 103 ? 14.068 5.359 -7.425 1.00 64.69 103 MET A N 1
ATOM 851 C CA . MET A 1 103 ? 12.803 4.669 -7.712 1.00 64.69 103 MET A CA 1
ATOM 852 C C . MET A 1 103 ? 12.923 3.137 -7.829 1.00 64.69 103 MET A C 1
ATOM 854 O O . MET A 1 103 ? 12.786 2.555 -8.907 1.00 64.69 103 MET A O 1
ATOM 858 N N . TYR A 1 104 ? 13.184 2.483 -6.695 1.00 68.19 104 TYR A N 1
ATOM 859 C CA . TYR A 1 104 ? 13.256 1.027 -6.611 1.00 68.19 104 TYR A CA 1
ATOM 860 C C . TYR A 1 104 ? 11.851 0.450 -6.386 1.00 68.19 104 TYR A C 1
ATOM 862 O O . TYR A 1 104 ? 11.383 0.406 -5.257 1.00 68.19 104 TYR A O 1
ATOM 870 N N . ILE A 1 105 ? 11.169 0.065 -7.467 1.00 73.31 105 ILE A N 1
ATOM 871 C CA . ILE A 1 105 ? 9.760 -0.395 -7.458 1.00 73.31 105 ILE A CA 1
ATOM 872 C C . ILE A 1 105 ? 9.608 -1.916 -7.576 1.00 73.31 105 ILE A C 1
ATOM 874 O O . ILE A 1 105 ? 8.515 -2.459 -7.474 1.00 73.31 105 ILE A O 1
ATOM 878 N N . GLU A 1 106 ? 10.718 -2.625 -7.770 1.00 73.44 106 GLU A N 1
ATOM 879 C CA . GLU A 1 106 ? 10.760 -4.083 -7.926 1.00 73.44 106 GLU A CA 1
ATOM 880 C C . GLU A 1 106 ? 10.275 -4.826 -6.673 1.00 73.44 106 GLU A C 1
ATOM 882 O O . GLU A 1 106 ? 9.909 -5.990 -6.764 1.00 73.44 106 GLU A O 1
ATOM 887 N N . GLY A 1 107 ? 10.249 -4.156 -5.518 1.00 74.38 107 GLY A N 1
ATOM 888 C CA . GLY A 1 107 ? 9.934 -4.679 -4.186 1.00 74.38 107 GLY A CA 1
ATOM 889 C C . GLY A 1 107 ? 8.632 -4.169 -3.570 1.00 74.38 107 GLY A C 1
ATOM 890 O O . GLY A 1 107 ? 8.485 -4.280 -2.357 1.00 74.38 107 GLY A O 1
ATOM 891 N N . CYS A 1 108 ? 7.793 -3.442 -4.313 1.00 84.38 108 CYS A N 1
ATOM 892 C CA . CYS A 1 108 ? 7.013 -2.385 -3.670 1.00 84.38 108 CYS A CA 1
ATOM 893 C C . CYS A 1 108 ? 5.610 -2.196 -4.246 1.00 84.38 108 CYS A C 1
ATOM 895 O O . CYS A 1 108 ? 5.387 -2.362 -5.443 1.00 84.38 108 CYS A O 1
ATOM 897 N N . ILE A 1 109 ? 4.700 -1.774 -3.370 1.00 88.19 109 ILE A N 1
ATOM 898 C CA . ILE A 1 109 ? 3.410 -1.187 -3.724 1.00 88.19 109 ILE A CA 1
ATOM 899 C C . ILE A 1 109 ? 3.615 0.322 -3.646 1.00 88.19 109 ILE A C 1
ATOM 901 O O . ILE A 1 109 ? 3.879 0.848 -2.564 1.00 88.19 109 ILE A O 1
ATOM 905 N N . LEU A 1 110 ? 3.557 1.015 -4.782 1.00 86.62 110 LEU A N 1
ATOM 906 C CA . LEU A 1 110 ? 3.811 2.452 -4.838 1.00 86.62 110 LEU A CA 1
ATOM 907 C C . LEU A 1 110 ? 2.486 3.230 -4.794 1.00 86.62 110 LEU A C 1
ATOM 909 O O . LEU A 1 110 ? 1.736 3.162 -5.771 1.00 86.62 110 LEU A O 1
ATOM 913 N N . PRO A 1 111 ? 2.198 3.995 -3.722 1.00 86.19 111 PRO A N 1
ATOM 914 C CA . PRO A 1 111 ? 1.058 4.903 -3.686 1.00 86.19 111 PRO A CA 1
ATOM 915 C C . PRO A 1 111 ? 1.304 6.078 -4.626 1.00 86.19 111 PRO A C 1
ATOM 917 O O . PRO A 1 111 ? 2.326 6.770 -4.524 1.00 86.19 111 PRO A O 1
ATOM 920 N N . VAL A 1 112 ? 0.366 6.316 -5.532 1.00 82.44 112 VAL A N 1
ATOM 921 C CA . VAL A 1 112 ? 0.452 7.379 -6.529 1.00 82.44 112 VAL A CA 1
ATOM 922 C C . VAL A 1 112 ? -0.901 8.029 -6.753 1.00 82.44 112 VAL A C 1
ATOM 924 O O . VAL A 1 112 ? -1.949 7.392 -6.720 1.00 82.44 112 VAL A O 1
ATOM 927 N N . HIS A 1 113 ? -0.873 9.332 -6.996 1.00 72.94 113 HIS A N 1
ATOM 928 C CA . HIS A 1 113 ? -2.057 10.101 -7.336 1.00 72.94 113 HIS A CA 1
ATOM 929 C C . HIS A 1 113 ? -1.792 10.838 -8.639 1.00 72.94 113 HIS A C 1
ATOM 931 O O . HIS A 1 113 ? -0.740 11.462 -8.796 1.00 72.94 113 HIS A O 1
ATOM 937 N N . PHE A 1 114 ? -2.757 10.789 -9.549 1.00 66.31 114 PHE A N 1
ATOM 938 C CA . PHE A 1 114 ? -2.715 11.538 -10.793 1.00 66.31 114 PHE A CA 1
ATOM 939 C C . PHE A 1 114 ? -4.068 12.189 -11.012 1.00 66.31 114 PHE A C 1
ATOM 941 O O . PHE A 1 114 ? -5.085 11.505 -10.957 1.00 66.31 114 PHE A O 1
ATOM 948 N N . ASN A 1 115 ? -4.071 13.489 -11.296 1.00 48.72 115 ASN A N 1
ATOM 949 C CA . ASN A 1 115 ? -5.298 14.167 -11.718 1.00 48.72 115 ASN A CA 1
ATOM 950 C C . ASN A 1 115 ? -5.608 13.843 -13.191 1.00 48.72 115 ASN A C 1
ATOM 952 O O . ASN A 1 115 ? -6.762 13.851 -13.598 1.00 48.72 115 ASN A O 1
ATOM 956 N N . THR A 1 116 ? -4.584 13.467 -13.963 1.00 44.34 116 THR A N 1
ATOM 957 C CA . THR A 1 116 ? -4.677 12.967 -15.337 1.00 44.34 116 THR A CA 1
ATOM 958 C C . THR A 1 116 ? -3.485 12.041 -15.607 1.00 44.34 116 THR A C 1
ATOM 960 O O . THR A 1 116 ? -2.343 12.491 -15.677 1.00 44.34 116 THR A O 1
ATOM 963 N N . PHE A 1 117 ? -3.702 10.729 -15.738 1.00 50.38 117 PHE A N 1
ATOM 964 C CA . PHE A 1 117 ? -2.672 9.822 -16.264 1.00 50.38 117 PHE A CA 1
ATOM 965 C C . PHE A 1 117 ? -3.273 8.915 -17.326 1.00 50.38 117 PHE A C 1
ATOM 967 O O . PHE A 1 117 ? -4.246 8.212 -17.073 1.00 50.38 117 PHE A O 1
ATOM 974 N N . SER A 1 118 ? -2.672 8.944 -18.511 1.00 46.69 118 SER A N 1
ATOM 975 C CA . SER A 1 118 ? -3.031 8.121 -19.669 1.00 46.69 118 SER A CA 1
ATOM 976 C C . SER A 1 118 ? -1.927 7.129 -20.059 1.00 46.69 118 SER A C 1
ATOM 978 O O . SER A 1 118 ? -2.068 6.417 -21.048 1.00 46.69 118 SER A O 1
ATOM 980 N N . ALA A 1 119 ? -0.815 7.069 -19.315 1.00 54.50 119 ALA A N 1
ATOM 981 C CA . ALA A 1 119 ? 0.326 6.225 -19.664 1.00 54.50 119 ALA A CA 1
ATOM 982 C C . ALA A 1 119 ? 0.316 4.878 -18.921 1.00 54.50 119 ALA A C 1
ATOM 984 O O . ALA A 1 119 ? 0.028 4.803 -17.728 1.00 54.50 119 ALA A O 1
ATOM 985 N N . SER A 1 120 ? 0.716 3.815 -19.622 1.00 58.47 120 SER A N 1
ATOM 986 C CA . SER A 1 120 ? 0.799 2.438 -19.109 1.00 58.47 120 SER A CA 1
ATOM 987 C C . SER A 1 120 ? 1.918 2.212 -18.078 1.00 58.47 120 SER A C 1
ATOM 989 O O . SER A 1 120 ? 1.918 1.198 -17.380 1.00 58.47 120 SER A O 1
ATOM 991 N N . THR A 1 121 ? 2.863 3.152 -17.944 1.00 64.25 121 THR A N 1
ATOM 992 C CA . THR A 1 121 ? 4.044 3.019 -17.072 1.00 64.25 121 THR A CA 1
ATOM 993 C C . THR A 1 121 ? 4.430 4.326 -16.385 1.00 64.25 121 THR A C 1
ATOM 995 O O . THR A 1 121 ? 4.367 5.397 -16.992 1.00 64.25 121 THR A O 1
ATOM 998 N N . ILE A 1 122 ? 4.933 4.227 -15.153 1.00 70.06 122 ILE A N 1
ATOM 999 C CA . ILE A 1 122 ? 5.514 5.347 -14.401 1.00 70.06 122 ILE A CA 1
ATOM 1000 C C . ILE A 1 122 ? 6.976 5.576 -14.810 1.00 70.06 122 ILE A C 1
ATOM 1002 O O . ILE A 1 122 ? 7.787 4.648 -14.801 1.00 70.06 122 ILE A O 1
ATOM 1006 N N . ARG A 1 123 ? 7.344 6.830 -15.114 1.00 66.94 123 ARG A N 1
ATOM 1007 C CA . ARG A 1 123 ? 8.739 7.214 -15.383 1.00 66.94 123 ARG A CA 1
ATOM 1008 C C . ARG A 1 123 ? 9.532 7.361 -14.085 1.00 66.94 123 ARG A C 1
ATOM 1010 O O . ARG A 1 123 ? 9.099 8.032 -13.149 1.00 66.94 123 ARG A O 1
ATOM 1017 N N . LYS A 1 124 ? 10.735 6.778 -14.049 1.00 65.69 124 LYS A N 1
ATOM 1018 C CA . LYS A 1 124 ? 11.663 6.926 -12.919 1.00 65.69 124 LYS A CA 1
ATOM 1019 C C . LYS A 1 124 ? 12.043 8.391 -12.702 1.00 65.69 124 LYS A C 1
ATOM 1021 O O . LYS A 1 124 ? 12.286 9.124 -13.651 1.00 65.69 124 LYS A O 1
ATOM 1026 N N . GLY A 1 125 ? 12.105 8.800 -11.437 1.00 61.94 125 GLY A N 1
ATOM 1027 C CA . GLY A 1 125 ? 12.495 10.150 -11.031 1.00 61.94 125 GLY A CA 1
ATOM 1028 C C . GLY A 1 125 ? 11.441 11.248 -11.216 1.00 61.94 125 GLY A C 1
ATOM 1029 O O . GLY A 1 125 ? 11.747 12.390 -10.877 1.00 61.94 125 GLY A O 1
ATOM 1030 N N . ASP A 1 126 ? 10.226 10.933 -11.683 1.00 76.50 126 ASP A N 1
ATOM 1031 C CA . ASP A 1 126 ? 9.172 11.932 -11.897 1.00 76.50 126 ASP A CA 1
ATOM 1032 C C . ASP A 1 126 ? 8.899 12.759 -10.626 1.00 76.50 126 ASP A C 1
ATOM 1034 O O . ASP A 1 126 ? 8.616 12.230 -9.544 1.00 76.50 126 ASP A O 1
ATOM 1038 N N . ARG A 1 127 ? 9.038 14.083 -10.750 1.00 76.88 127 ARG A N 1
ATOM 1039 C CA . ARG A 1 127 ? 8.974 15.011 -9.617 1.00 76.88 127 ARG A CA 1
ATOM 1040 C C . ARG A 1 127 ? 7.571 15.095 -9.018 1.00 76.88 127 ARG A C 1
ATOM 1042 O O . ARG A 1 127 ? 7.461 15.190 -7.794 1.00 76.88 127 ARG A O 1
ATOM 1049 N N . LEU A 1 128 ? 6.527 15.044 -9.844 1.00 78.38 128 LEU A N 1
ATOM 1050 C CA . LEU A 1 128 ? 5.143 15.130 -9.384 1.00 78.38 128 LEU A CA 1
ATOM 1051 C C . LEU A 1 128 ? 4.766 13.865 -8.614 1.00 78.38 128 LEU A C 1
ATOM 1053 O O . LEU A 1 128 ? 4.277 13.956 -7.488 1.00 78.38 128 LEU A O 1
ATOM 1057 N N . ILE A 1 129 ? 5.099 12.695 -9.165 1.00 80.06 129 ILE A N 1
ATOM 1058 C CA . ILE A 1 129 ? 4.881 11.399 -8.507 1.00 80.06 129 ILE A CA 1
ATOM 1059 C C . ILE A 1 129 ? 5.605 11.356 -7.165 1.00 80.06 129 ILE A C 1
ATOM 1061 O O . ILE A 1 129 ? 5.044 10.918 -6.162 1.00 80.06 129 ILE A O 1
ATOM 1065 N N . ARG A 1 130 ? 6.839 11.866 -7.111 1.00 82.50 130 ARG A N 1
ATOM 1066 C CA . ARG A 1 130 ? 7.587 11.974 -5.855 1.00 82.50 130 ARG A CA 1
ATOM 1067 C C . ARG A 1 130 ? 6.872 12.841 -4.828 1.00 82.50 130 ARG A C 1
ATOM 1069 O O . ARG A 1 130 ? 6.678 12.357 -3.717 1.00 82.50 130 ARG A O 1
ATOM 1076 N N . SER A 1 131 ? 6.468 14.060 -5.184 1.00 83.44 131 SER A N 1
ATOM 1077 C CA . SER A 1 131 ? 5.766 14.958 -4.254 1.00 83.44 131 SER A CA 1
ATOM 1078 C C . SER A 1 131 ? 4.483 14.320 -3.730 1.00 83.44 131 SER A C 1
ATOM 1080 O O . SER A 1 131 ? 4.305 14.183 -2.524 1.00 83.44 131 SER A O 1
ATOM 1082 N N . LYS A 1 132 ? 3.640 13.813 -4.634 1.00 84.56 132 LYS A N 1
ATOM 1083 C CA . LYS A 1 132 ? 2.356 13.215 -4.262 1.00 84.56 132 LYS A CA 1
ATOM 1084 C C . LYS A 1 132 ? 2.509 11.943 -3.442 1.00 84.56 132 LYS A C 1
ATOM 1086 O O . LYS A 1 132 ? 1.805 11.771 -2.457 1.00 84.56 132 LYS A O 1
ATOM 1091 N N . SER A 1 133 ? 3.479 11.092 -3.762 1.00 86.12 133 SER A N 1
ATOM 1092 C CA . SER A 1 133 ? 3.754 9.908 -2.941 1.00 86.12 133 SER A CA 1
ATOM 1093 C C . SER A 1 133 ? 4.238 10.256 -1.525 1.00 86.12 133 SER A C 1
ATOM 1095 O O . SER A 1 133 ? 3.977 9.495 -0.599 1.00 86.12 133 SER A O 1
ATOM 1097 N N . ILE A 1 134 ? 4.928 11.391 -1.333 1.00 87.00 134 ILE A N 1
ATOM 1098 C CA . ILE A 1 134 ? 5.320 11.869 0.002 1.00 87.00 134 ILE A CA 1
ATOM 1099 C C . ILE A 1 134 ? 4.073 12.276 0.786 1.00 87.00 134 ILE A C 1
ATOM 1101 O O . ILE A 1 134 ? 3.878 11.777 1.888 1.00 87.00 134 ILE A O 1
ATOM 1105 N N . GLU A 1 135 ? 3.216 13.111 0.195 1.00 89.44 135 GLU A N 1
ATOM 1106 C CA . GLU A 1 135 ? 1.952 13.548 0.807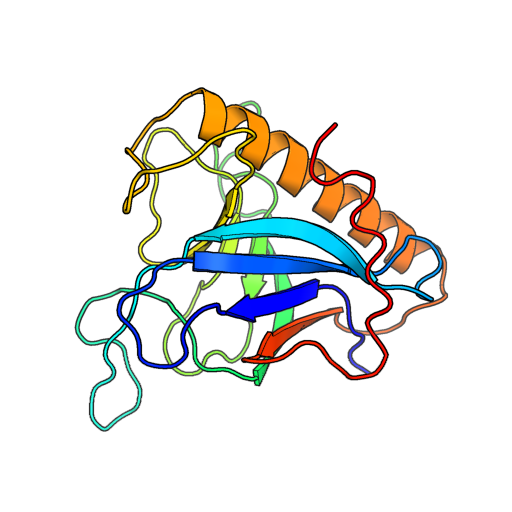 1.00 89.44 135 GLU A CA 1
ATOM 1107 C C . GLU A 1 135 ? 1.073 12.347 1.203 1.00 89.44 135 GLU A C 1
ATOM 1109 O O . GLU A 1 135 ? 0.531 12.299 2.307 1.00 89.44 135 GLU A O 1
ATOM 1114 N N . LEU A 1 136 ? 0.986 11.333 0.334 1.00 91.12 136 LEU A N 1
ATOM 1115 C CA . LEU A 1 136 ? 0.244 10.100 0.604 1.00 91.12 136 LEU A CA 1
ATOM 1116 C C . LEU A 1 136 ? 0.833 9.308 1.774 1.00 91.12 136 LEU A C 1
ATOM 1118 O O . LEU A 1 136 ? 0.088 8.888 2.656 1.00 91.12 136 LEU A O 1
ATOM 1122 N N . MET A 1 137 ? 2.154 9.115 1.813 1.00 91.56 137 MET A N 1
ATOM 1123 C CA . MET A 1 137 ? 2.791 8.397 2.921 1.00 91.56 137 MET A CA 1
ATOM 1124 C C . MET A 1 137 ? 2.668 9.149 4.248 1.00 91.56 137 MET A C 1
ATOM 1126 O O . MET A 1 137 ? 2.440 8.508 5.271 1.00 91.56 137 MET A O 1
ATOM 1130 N N . ASP A 1 138 ? 2.751 10.481 4.237 1.00 91.94 138 ASP A N 1
ATOM 1131 C CA . ASP A 1 138 ? 2.543 11.307 5.431 1.00 91.94 138 ASP A CA 1
ATOM 1132 C C . ASP A 1 138 ? 1.092 11.176 5.935 1.00 91.94 138 ASP A C 1
ATOM 1134 O O . ASP A 1 138 ? 0.860 11.023 7.137 1.00 91.94 138 ASP A O 1
ATOM 1138 N N . LYS A 1 139 ? 0.107 11.129 5.022 1.00 94.12 139 LYS A N 1
ATOM 1139 C CA . LYS A 1 139 ? -1.306 10.873 5.354 1.00 94.12 139 LYS A CA 1
ATOM 1140 C C . LYS A 1 139 ? -1.517 9.477 5.952 1.00 94.12 139 LYS A C 1
ATOM 1142 O O . LYS A 1 139 ? -2.220 9.354 6.956 1.00 94.12 139 LYS A O 1
ATOM 1147 N N . ILE A 1 140 ? -0.887 8.444 5.385 1.00 94.56 140 ILE A N 1
ATOM 1148 C CA . ILE A 1 140 ? -0.928 7.073 5.925 1.00 94.56 140 ILE A CA 1
ATOM 1149 C C . ILE A 1 140 ? -0.316 7.040 7.329 1.00 94.56 140 ILE A C 1
ATOM 1151 O O . ILE A 1 140 ? -0.931 6.509 8.252 1.00 94.56 140 ILE A O 1
ATOM 1155 N N . GLN A 1 141 ? 0.871 7.625 7.510 1.00 94.50 141 GLN A N 1
ATOM 1156 C CA . GLN A 1 141 ? 1.562 7.653 8.799 1.00 94.50 141 GLN A CA 1
ATOM 1157 C C . GLN A 1 141 ? 0.733 8.377 9.866 1.00 94.50 141 GLN A C 1
ATOM 1159 O O . GLN A 1 141 ? 0.587 7.874 10.979 1.00 94.50 141 GLN A O 1
ATOM 1164 N N . SER A 1 142 ? 0.154 9.531 9.526 1.00 95.06 142 SER A N 1
ATOM 1165 C CA . SER A 1 142 ? -0.712 10.285 10.434 1.00 95.06 142 SER A CA 1
ATOM 1166 C C . SER A 1 142 ? -1.937 9.465 10.849 1.00 95.06 142 SER A C 1
ATOM 1168 O O . SER A 1 142 ? -2.189 9.315 12.046 1.00 95.06 142 SER A O 1
ATOM 1170 N N . ARG A 1 143 ? -2.650 8.856 9.889 1.00 95.38 143 ARG A N 1
ATOM 1171 C CA . ARG A 1 143 ? -3.841 8.040 10.175 1.00 95.38 143 ARG A CA 1
ATOM 1172 C C . ARG A 1 143 ? -3.512 6.809 11.017 1.00 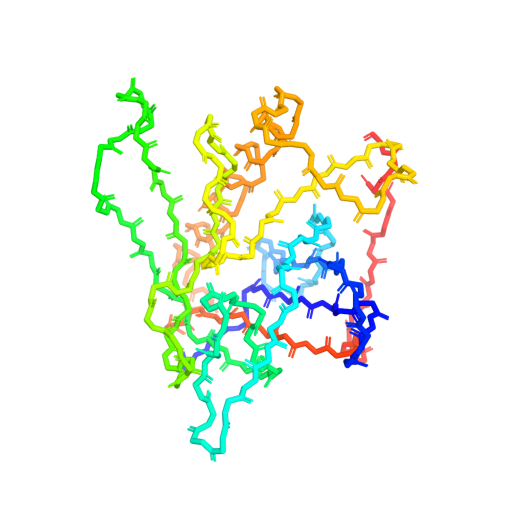95.38 143 ARG A C 1
ATOM 1174 O O . ARG A 1 143 ? -4.253 6.501 11.948 1.00 95.38 143 ARG A O 1
ATOM 1181 N N . TRP A 1 144 ? -2.397 6.142 10.723 1.00 94.56 144 TRP A N 1
ATOM 1182 C CA . TRP A 1 144 ? -1.880 5.030 11.519 1.00 94.56 144 TRP A CA 1
ATOM 1183 C C . TRP A 1 144 ? -1.704 5.433 12.987 1.00 94.56 144 TRP A C 1
ATOM 1185 O O . TRP A 1 144 ? -2.203 4.753 13.884 1.00 94.56 144 TRP A O 1
ATOM 1195 N N . SER A 1 145 ? -1.021 6.554 13.239 1.00 93.56 145 SER A N 1
ATOM 1196 C CA . SER A 1 145 ? -0.787 7.057 14.595 1.00 93.56 145 SER A CA 1
ATOM 1197 C C . SER A 1 145 ? -2.084 7.436 15.307 1.00 93.56 145 SER A C 1
ATOM 1199 O O . SER A 1 145 ? -2.245 7.091 16.474 1.00 93.56 145 SER A O 1
ATOM 1201 N N . THR A 1 146 ? -3.026 8.095 14.625 1.00 95.00 146 THR A N 1
ATOM 1202 C CA . THR A 1 146 ? -4.337 8.437 15.200 1.00 95.00 146 THR A CA 1
ATOM 1203 C C . THR A 1 146 ? -5.094 7.196 15.660 1.00 95.00 146 THR A C 1
ATOM 1205 O O . THR A 1 146 ? -5.566 7.160 16.794 1.00 95.00 146 THR A O 1
ATOM 1208 N N . LEU A 1 147 ? -5.182 6.169 14.812 1.00 94.44 147 LEU A N 1
ATOM 1209 C CA . LEU A 1 147 ? -5.925 4.952 15.132 1.00 94.44 147 LEU A CA 1
ATOM 1210 C C . LEU A 1 147 ? -5.285 4.200 16.300 1.00 94.44 147 LEU A C 1
ATOM 1212 O O . LEU A 1 147 ? -5.980 3.902 17.269 1.00 94.44 147 LEU A O 1
ATOM 1216 N N . LEU A 1 148 ? -3.965 3.996 16.279 1.00 91.88 148 LEU A N 1
ATOM 1217 C CA . LEU A 1 148 ? -3.260 3.362 17.398 1.00 91.88 148 LEU A CA 1
ATOM 1218 C C . LEU A 1 148 ? -3.440 4.117 18.721 1.00 91.88 148 LEU A C 1
ATOM 1220 O O . LEU A 1 148 ? -3.678 3.492 19.751 1.00 91.88 148 LEU A O 1
ATOM 1224 N N . ASN A 1 149 ? -3.367 5.449 18.699 1.00 93.25 149 ASN A N 1
ATOM 1225 C CA . ASN A 1 149 ? -3.474 6.262 19.913 1.00 93.25 149 ASN A CA 1
ATOM 1226 C C . ASN A 1 149 ? -4.916 6.420 20.415 1.00 93.25 149 ASN A C 1
ATOM 1228 O O . ASN A 1 149 ? -5.119 6.786 21.568 1.00 93.25 149 ASN A O 1
ATOM 1232 N N . SER A 1 150 ? -5.919 6.152 19.574 1.00 91.75 150 SER A N 1
ATOM 1233 C CA . SER A 1 150 ? -7.332 6.248 19.959 1.00 91.75 150 SER A CA 1
ATOM 1234 C C . SER A 1 150 ? -7.786 5.146 20.923 1.00 91.75 150 SER A C 1
ATOM 1236 O O . SER A 1 150 ? -8.850 5.265 21.524 1.00 91.75 150 SER A O 1
ATOM 1238 N N . GLY A 1 151 ? -7.033 4.044 21.024 1.00 88.19 151 GLY A N 1
ATOM 1239 C CA . GLY A 1 151 ? -7.430 2.852 21.781 1.00 88.19 151 GLY A CA 1
ATOM 1240 C C . GLY A 1 151 ? -8.562 2.032 21.143 1.00 88.19 151 GLY A C 1
ATOM 1241 O O . GLY A 1 151 ? -8.932 0.994 21.683 1.00 88.19 151 GLY A O 1
ATOM 1242 N N . THR A 1 152 ? -9.101 2.456 19.993 1.00 88.19 152 THR A N 1
ATOM 1243 C CA . THR A 1 152 ? -10.202 1.757 19.296 1.00 88.19 152 THR A CA 1
ATOM 1244 C C . THR A 1 152 ? -9.755 0.508 18.540 1.00 88.19 152 THR A C 1
ATOM 1246 O O . THR A 1 152 ? -10.576 -0.340 18.194 1.00 88.19 152 THR A O 1
ATOM 1249 N N . VAL A 1 153 ? -8.452 0.376 18.294 1.00 91.56 153 VAL A N 1
ATOM 1250 C CA . VAL A 1 153 ? -7.837 -0.772 17.628 1.00 91.56 153 VAL A CA 1
ATOM 1251 C C . VAL A 1 153 ? -6.749 -1.359 18.514 1.00 91.56 153 VAL A C 1
ATOM 1253 O O . VAL A 1 153 ? -6.039 -0.641 19.216 1.00 91.56 153 VAL A O 1
ATOM 1256 N N . THR A 1 154 ? -6.598 -2.680 18.474 1.00 90.06 154 THR A N 1
ATOM 1257 C CA . THR A 1 154 ? -5.525 -3.393 19.176 1.00 90.06 154 THR A CA 1
ATOM 1258 C C . THR A 1 154 ? -4.879 -4.400 18.233 1.00 90.06 154 THR A C 1
ATOM 1260 O O . THR A 1 154 ? -5.541 -4.927 17.345 1.00 90.06 154 THR A O 1
ATOM 1263 N N . GLY A 1 155 ? -3.585 -4.669 18.422 1.00 90.62 155 GLY A N 1
ATOM 1264 C CA . GLY A 1 155 ? -2.809 -5.613 17.610 1.00 90.62 155 GLY A CA 1
ATOM 1265 C C . GLY A 1 155 ? -2.303 -5.058 16.274 1.00 90.62 155 GLY A C 1
ATOM 1266 O O . GLY A 1 155 ? -2.166 -3.847 16.096 1.00 90.62 155 GLY A O 1
ATOM 1267 N N . ALA A 1 156 ? -1.938 -5.964 15.361 1.00 92.81 156 ALA A N 1
ATOM 1268 C CA . ALA A 1 156 ? -1.243 -5.613 14.127 1.00 92.81 156 ALA A CA 1
ATOM 1269 C C . ALA A 1 156 ? -2.221 -5.107 13.047 1.00 92.81 156 ALA A C 1
ATOM 1271 O O . ALA A 1 156 ? -3.157 -5.826 12.696 1.00 92.81 156 ALA A O 1
ATOM 1272 N N . PRO A 1 157 ? -2.021 -3.904 12.489 1.00 95.69 157 PRO A N 1
ATOM 1273 C CA . PRO A 1 157 ? -2.764 -3.460 11.313 1.00 95.69 157 PRO A CA 1
ATOM 1274 C C . PRO A 1 157 ? -2.438 -4.320 10.100 1.00 95.69 157 PRO A C 1
ATOM 1276 O O . PRO A 1 157 ? -1.343 -4.871 9.980 1.00 95.69 157 PRO A O 1
ATOM 1279 N N . THR A 1 158 ? -3.371 -4.367 9.160 1.00 96.50 158 THR A N 1
ATOM 1280 C CA . THR A 1 158 ? -3.266 -5.196 7.962 1.00 96.50 158 THR A CA 1
ATOM 1281 C C . THR A 1 158 ? -3.522 -4.412 6.686 1.00 96.50 158 THR A C 1
ATOM 1283 O O . THR A 1 158 ? -4.218 -3.391 6.672 1.00 96.50 158 THR A O 1
ATOM 1286 N N . LEU A 1 159 ? -2.939 -4.919 5.603 1.00 95.69 159 LEU A N 1
ATOM 1287 C CA . LEU A 1 159 ? -3.333 -4.631 4.235 1.00 95.69 159 LEU A CA 1
ATOM 1288 C C . LEU A 1 159 ? -4.083 -5.848 3.694 1.00 95.69 159 LEU A C 1
ATOM 1290 O O . LEU A 1 159 ? -3.504 -6.932 3.611 1.00 95.69 159 LEU A O 1
ATOM 1294 N N . CYS A 1 160 ? -5.327 -5.653 3.273 1.00 94.06 160 CYS A N 1
ATOM 1295 C CA . CYS A 1 160 ? -6.030 -6.616 2.433 1.00 94.06 160 CYS A CA 1
ATOM 1296 C C . CYS A 1 160 ? -5.786 -6.285 0.954 1.00 94.06 160 CYS A C 1
ATOM 1298 O O . CYS A 1 160 ? -5.872 -5.123 0.559 1.00 94.06 160 CYS A O 1
ATOM 1300 N N . ILE A 1 161 ? -5.463 -7.287 0.139 1.00 91.06 161 ILE A N 1
ATOM 1301 C CA . ILE A 1 161 ? -5.319 -7.167 -1.316 1.00 91.06 161 ILE A CA 1
ATOM 1302 C C . ILE A 1 161 ? -6.332 -8.104 -1.973 1.00 91.06 161 ILE A C 1
ATOM 1304 O O . ILE A 1 161 ? -6.268 -9.313 -1.746 1.00 91.06 161 ILE A O 1
ATOM 1308 N N . ALA A 1 162 ? -7.220 -7.560 -2.805 1.00 89.56 162 ALA A N 1
ATOM 1309 C CA . ALA A 1 162 ? -8.327 -8.293 -3.421 1.00 89.56 162 ALA A CA 1
ATOM 1310 C C . ALA A 1 162 ? -8.648 -7.822 -4.856 1.00 89.56 162 ALA A C 1
ATOM 1312 O O . ALA A 1 162 ? -8.073 -6.852 -5.360 1.00 89.56 162 ALA A O 1
ATOM 1313 N N . GLU A 1 163 ? -9.564 -8.533 -5.518 1.00 82.50 163 GLU A N 1
ATOM 1314 C CA . GLU A 1 163 ? -10.107 -8.221 -6.859 1.00 82.50 163 GLU A CA 1
ATOM 1315 C C . GLU A 1 163 ? -11.309 -7.297 -6.816 1.00 82.50 163 GLU A C 1
ATOM 1317 O O . GLU A 1 163 ? -11.569 -6.542 -7.748 1.00 82.50 163 GLU A O 1
ATOM 1322 N N . THR A 1 164 ? -12.059 -7.375 -5.726 1.00 78.12 164 THR A N 1
ATOM 1323 C CA . THR A 1 164 ? -13.328 -6.687 -5.570 1.00 78.12 164 THR A CA 1
ATOM 1324 C C . THR A 1 164 ? -13.291 -5.835 -4.320 1.00 78.12 164 THR A C 1
ATOM 1326 O O . THR A 1 164 ? -12.565 -6.115 -3.367 1.00 78.12 164 THR A O 1
ATOM 1329 N N . LEU A 1 165 ? -14.111 -4.790 -4.313 1.00 73.19 165 LEU A N 1
ATOM 1330 C CA . LEU A 1 165 ? -14.416 -4.089 -3.076 1.00 73.19 165 LEU A CA 1
ATOM 1331 C C . LEU A 1 165 ? -15.183 -5.047 -2.141 1.00 73.19 165 LEU A C 1
ATOM 1333 O O . LEU A 1 165 ? -15.999 -5.836 -2.625 1.00 73.19 165 LEU A O 1
ATOM 1337 N N . PRO A 1 166 ? -14.957 -5.000 -0.819 1.00 66.38 166 PRO A N 1
ATOM 1338 C CA . PRO A 1 166 ? -15.825 -5.665 0.136 1.00 66.38 166 PRO A CA 1
ATOM 1339 C C . PRO A 1 166 ? -17.217 -5.025 0.078 1.00 66.38 166 PRO A C 1
ATOM 1341 O O . PRO A 1 166 ? -17.353 -3.832 -0.201 1.00 66.38 166 PRO A O 1
ATOM 1344 N N . ALA A 1 167 ? -18.253 -5.815 0.358 1.00 57.84 167 ALA A N 1
ATOM 1345 C CA . ALA A 1 167 ? -19.652 -5.388 0.246 1.00 57.84 167 ALA A CA 1
ATOM 1346 C C . ALA A 1 167 ? -19.989 -4.138 1.089 1.00 57.84 167 ALA A C 1
ATOM 1348 O O . ALA A 1 167 ? -20.904 -3.393 0.754 1.00 57.84 167 ALA A O 1
ATOM 1349 N N . GLU A 1 168 ? -19.223 -3.882 2.152 1.00 60.09 168 GLU A N 1
ATOM 1350 C CA . GLU A 1 168 ? -19.406 -2.761 3.084 1.00 60.09 168 GLU A CA 1
ATOM 1351 C C . GLU A 1 168 ? -18.641 -1.483 2.690 1.00 60.09 168 GLU A C 1
ATOM 1353 O O . GLU A 1 168 ? -18.650 -0.491 3.422 1.00 60.09 168 GLU A O 1
ATOM 1358 N N . LEU A 1 169 ? -17.948 -1.466 1.547 1.00 62.94 169 L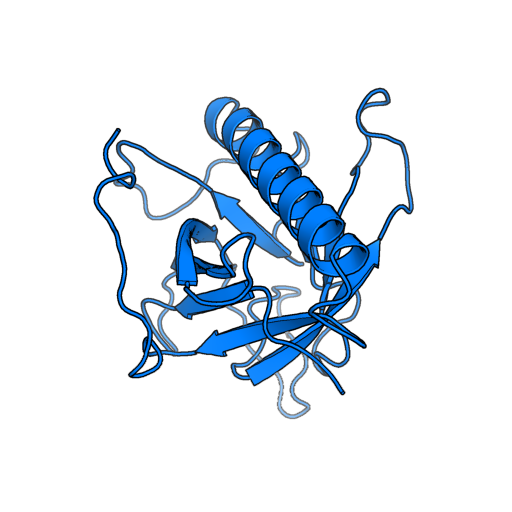EU A N 1
ATOM 1359 C CA . LEU A 1 169 ? -17.159 -0.312 1.118 1.00 62.94 169 LEU A CA 1
ATOM 1360 C C . LEU A 1 169 ? -18.068 0.753 0.475 1.00 62.94 169 LEU A C 1
ATOM 1362 O O . LEU A 1 169 ? -18.135 0.896 -0.744 1.00 62.94 169 LEU A O 1
ATOM 1366 N N . SER A 1 170 ? -18.768 1.538 1.303 1.00 54.34 170 SER A N 1
ATOM 1367 C CA . SER A 1 170 ? -19.459 2.754 0.858 1.00 54.34 170 SER A CA 1
ATOM 1368 C C . SER A 1 170 ? -18.417 3.817 0.487 1.00 54.34 170 SER A C 1
ATOM 1370 O O . SER A 1 170 ? -17.956 4.587 1.332 1.00 54.34 170 SER A O 1
ATOM 1372 N N . THR A 1 171 ? -17.969 3.838 -0.768 1.00 54.44 171 THR A N 1
ATOM 1373 C CA . THR A 1 171 ? -16.916 4.768 -1.191 1.00 54.44 171 THR A CA 1
ATOM 1374 C C . THR A 1 171 ? -17.458 6.188 -1.306 1.00 54.44 171 THR A C 1
ATOM 1376 O O . THR A 1 171 ? -18.232 6.479 -2.218 1.00 54.44 171 THR A O 1
ATOM 1379 N N . ASN A 1 172 ? -16.986 7.107 -0.465 1.00 54.25 172 ASN A N 1
ATOM 1380 C CA . ASN A 1 172 ? -17.101 8.528 -0.770 1.00 54.25 172 ASN A CA 1
ATOM 1381 C C . ASN A 1 172 ? -15.966 8.924 -1.732 1.00 54.25 172 ASN A C 1
ATOM 1383 O O . ASN A 1 172 ? -14.840 9.181 -1.310 1.00 54.25 172 ASN A O 1
ATOM 1387 N N . ARG A 1 173 ? -16.243 8.906 -3.043 1.00 57.75 173 ARG A N 1
ATOM 1388 C CA . ARG A 1 173 ? -15.283 9.308 -4.092 1.00 57.75 173 ARG A CA 1
ATOM 1389 C C . ARG A 1 173 ? -15.307 10.809 -4.396 1.00 57.75 173 ARG A C 1
ATOM 1391 O O . ARG A 1 173 ? -14.600 11.239 -5.302 1.00 57.75 173 ARG A O 1
ATOM 1398 N N . SER A 1 174 ? -16.078 11.613 -3.658 1.00 50.69 174 SER A N 1
ATOM 1399 C CA . SER A 1 174 ? -16.238 13.050 -3.937 1.00 50.69 174 SER A CA 1
ATOM 1400 C C . SER A 1 174 ? -14.918 13.834 -3.928 1.00 50.69 174 SER A C 1
ATOM 1402 O O . SER A 1 174 ? -14.821 14.873 -4.572 1.00 50.69 174 SER A O 1
ATOM 1404 N N . HIS A 1 175 ? -13.886 13.318 -3.253 1.00 45.03 175 HIS A N 1
ATOM 1405 C CA . HIS A 1 175 ? -12.562 13.936 -3.161 1.00 45.03 175 HIS A CA 1
ATOM 1406 C C . HIS A 1 175 ? -11.526 13.395 -4.161 1.00 45.03 175 HIS A C 1
ATOM 1408 O O . HIS A 1 175 ? -10.401 13.881 -4.171 1.00 45.03 175 HIS A O 1
ATOM 1414 N N . ALA A 1 176 ? -11.867 12.415 -5.008 1.00 46.47 176 ALA A N 1
ATOM 1415 C CA . ALA A 1 176 ? -10.920 11.834 -5.972 1.00 46.47 176 ALA A CA 1
ATOM 1416 C C . ALA A 1 176 ? -10.604 12.761 -7.169 1.00 46.47 176 ALA A C 1
ATOM 1418 O O . ALA A 1 176 ? -9.689 12.480 -7.941 1.00 46.47 176 ALA A O 1
ATOM 1419 N N . HIS A 1 177 ? -11.355 13.857 -7.322 1.00 40.94 177 HIS A N 1
ATOM 1420 C CA . HIS A 1 177 ? -11.255 14.798 -8.444 1.00 40.94 177 HIS A CA 1
ATOM 1421 C C . HIS A 1 177 ? -11.016 16.261 -8.024 1.00 40.94 177 HIS A C 1
ATOM 1423 O O . HIS A 1 177 ? -11.113 17.141 -8.878 1.00 40.94 177 HIS A O 1
ATOM 1429 N N . ALA A 1 178 ? -10.732 16.524 -6.742 1.00 35.88 178 ALA A N 1
ATOM 1430 C CA . ALA A 1 178 ? -10.439 17.870 -6.237 1.00 35.88 178 ALA A CA 1
ATOM 1431 C C . ALA A 1 178 ? -8.943 18.215 -6.338 1.00 35.88 178 ALA A C 1
ATOM 1433 O O . ALA A 1 178 ? -8.102 17.333 -6.044 1.00 35.88 178 ALA A O 1
#

Sequence (178 aa):
MAWEFLYSVRREFQGDSNWGDMYMKSADNKAWEWLCYTYELPWKADAAGKSINKKSRVEMGVYELRVRTDGKSRDQGGKGWRLELRNTKHRDNVQIHRAAPSMYIEGCILPVHFNTFSASTIRKGDRLIRSKSIELMDKIQSRWSTLLNSGTVTGAPTLCIAETLPAELSTNRSHAHA

pLDDT: mean 79.61, std 13.58, range [35.88, 96.5]

Secondary structure (DSSP, 8-state):
--EEEEEEEES-SSSS--EEEEEEE-TTSSSEEEEEEEE-----B-TTS-BSSS---PPSEEEEEEEE--SS-TTTTS--SEEEES--SS-TT-EE----TT---TTEEEEE--SS---SSPPTT-HHHHHHHHHHHHHHHHHHHHHHHTSS--S-EEEEEESS--TT-----TTTT-

Foldseek 3Di:
DEAAAKEWADQDDVDQQQKIWMWGQDLLNPAIETQAMKGFGDFDADPQRAGPPLGAPFDFDKFFWDWDADDDDVVVQIFHIWIFTPPSSHDGRQIEGAAHQQGPRRRYIYGFADLDDDDRDDDHRDPRSRVRSVVSVVVSVVSVVSNVVVPPDDDTYIYGYYNDDDPRHPYPCVPSND